Protein AF-A0A5B8VU60-F1 (afdb_monomer)

Radius of gyration: 23.54 Å; Cα contacts (8 Å, |Δi|>4): 147; chains: 1; bounding box: 50×28×61 Å

Nearest PDB structures (foldseek):
  7q9y-assembly1_A  TM=4.288E-01  e=5.094E+00  Clostridium perfringens CPE
  5ec5-assembly1_C  TM=4.666E-01  e=3.570E+00  Eisenia fetida
  8rj8-assembly1_E  TM=2.817E-01  e=7.711E+00  Bacillus cereus

Foldseek 3Di:
DWDFDDDPCVVVDPDTDTDCFFDKDKDKDKDKDKDWPADAPDPPGDTDIDIDIDMDMAMFTQQGPPRDQDDPVLRHGHGHHRPDPDD

InterPro domains:
  IPR036942 TonB-dependent receptor-like, beta-barrel domain superfamily [G3DSA:2.40.170.20] (5-86)

Solvent-accessible surface area (backbone atoms only — not comparable to full-atom values): 5460 Å² total; per-residue (Å²): 78,79,41,78,41,86,69,67,70,90,73,76,55,95,63,76,44,76,38,68,53,26,43,65,48,78,50,67,52,77,48,78,47,80,44,75,80,35,80,49,89,48,96,88,42,76,63,41,71,50,77,48,79,47,76,47,79,49,52,26,27,73,37,38,50,94,80,47,58,67,41,76,95,72,40,40,40,52,77,35,38,88,73,42,94,71,133

Sequence (87 aa):
MILPQNLPITTGYSSQFFANVGKTENKGIEFGLTSINFKPVSRSTFGWTTNLSVSLNRNKITALSSGVTEDIGSNRFVGYPINSLYN

Secondary structure (DSSP, 8-state):
--EEEPPPGGGS--S-EEE--EEEEEEEEEEEEEEEEE--SSTTS--EEEEEEEEEEEEEEEEEGGG-SEEGGGTEETTS-TT-S--

Organism: NCBI:txid496057

Mean predicted aligned error: 12.5 Å

Structure (mmCIF, N/CA/C/O backbone):
data_AF-A0A5B8VU60-F1
#
_entry.id   AF-A0A5B8VU60-F1
#
loop_
_atom_site.group_PDB
_atom_site.id
_atom_site.type_symbol
_atom_site.label_atom_id
_atom_site.label_alt_id
_atom_site.label_comp_id
_atom_site.label_asym_id
_atom_site.label_entity_id
_atom_site.label_seq_id
_atom_site.pdbx_PDB_ins_code
_atom_site.Cartn_x
_atom_site.Cartn_y
_atom_site.Cartn_z
_atom_site.occupancy
_a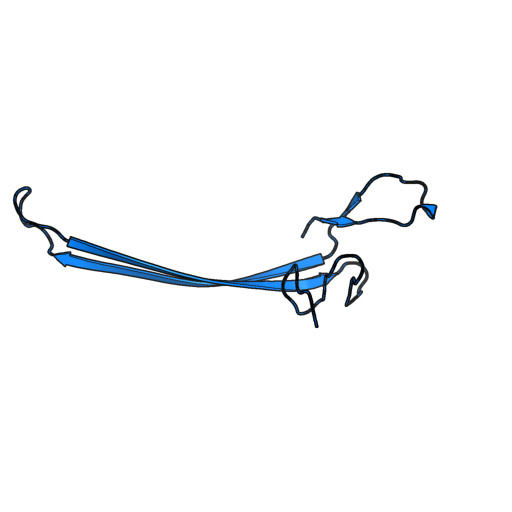tom_site.B_iso_or_equiv
_atom_site.auth_seq_id
_atom_site.auth_comp_id
_atom_site.auth_asym_id
_atom_site.auth_atom_id
_atom_site.pdbx_PDB_model_num
ATOM 1 N N . MET A 1 1 ? -4.727 6.061 17.267 1.00 51.47 1 MET A N 1
ATOM 2 C CA . MET A 1 1 ? -5.483 6.914 16.332 1.00 51.47 1 MET A CA 1
ATOM 3 C C . MET A 1 1 ? -6.115 8.029 17.144 1.00 51.47 1 MET A C 1
ATOM 5 O O . MET A 1 1 ? -6.725 7.718 18.160 1.00 51.47 1 MET A O 1
ATOM 9 N N . ILE A 1 2 ? -5.939 9.287 16.732 1.00 51.34 2 ILE A N 1
ATOM 10 C CA . ILE A 1 2 ? -6.549 10.460 17.379 1.00 51.34 2 ILE A CA 1
ATOM 11 C C . ILE A 1 2 ? -7.788 10.835 16.572 1.00 51.34 2 ILE A C 1
ATOM 13 O O . ILE A 1 2 ? -7.688 11.010 15.359 1.00 5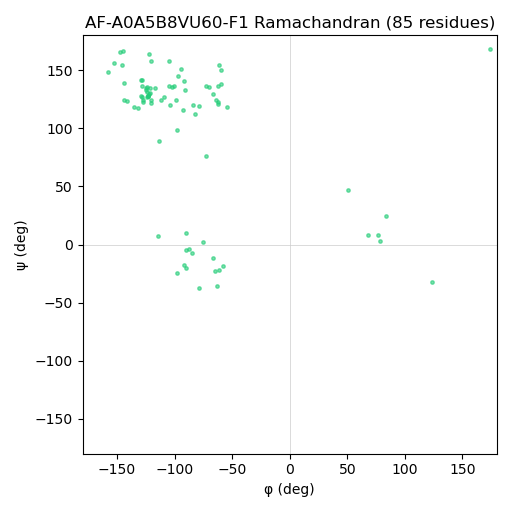1.34 2 ILE A O 1
ATOM 17 N N . LEU A 1 3 ? -8.949 10.904 17.212 1.00 58.31 3 LEU A N 1
ATOM 18 C CA . LEU A 1 3 ? -10.226 11.150 16.542 1.00 58.31 3 LEU A CA 1
ATOM 19 C C . LEU A 1 3 ? -11.154 11.969 17.443 1.00 58.31 3 LEU A C 1
ATOM 21 O O . LEU A 1 3 ? -11.038 11.881 18.669 1.00 58.31 3 LEU A O 1
ATOM 25 N N . PRO A 1 4 ? -12.101 12.715 16.849 1.00 50.72 4 PRO A N 1
ATOM 26 C CA . PRO A 1 4 ? -13.148 13.381 17.605 1.00 50.72 4 PRO A CA 1
ATOM 27 C C . PRO A 1 4 ? -14.080 12.338 18.242 1.00 50.72 4 PRO A C 1
ATOM 29 O O . PRO A 1 4 ? -14.557 11.417 17.570 1.00 50.72 4 PRO A O 1
ATOM 32 N N . GLN A 1 5 ? -14.316 12.486 19.544 1.00 49.28 5 GLN A N 1
ATOM 33 C CA . GLN A 1 5 ? -15.287 11.737 20.335 1.00 49.28 5 GLN A CA 1
ATOM 34 C C . GLN A 1 5 ? -16.439 12.678 20.704 1.00 49.28 5 GLN A C 1
ATOM 36 O O . GLN A 1 5 ? -16.213 13.759 21.251 1.00 49.28 5 GLN A O 1
ATOM 41 N N . ASN A 1 6 ? -17.675 12.270 20.412 1.00 48.12 6 ASN A N 1
ATOM 42 C CA . ASN A 1 6 ? -18.864 12.971 20.890 1.00 48.12 6 ASN A CA 1
ATOM 43 C C . ASN A 1 6 ? -19.177 12.468 22.308 1.00 48.12 6 ASN A C 1
ATOM 45 O O . ASN A 1 6 ? -19.383 11.270 22.503 1.00 48.12 6 ASN A O 1
ATOM 49 N N . LEU A 1 7 ? -19.179 13.364 23.297 1.00 52.28 7 LEU A N 1
ATOM 50 C CA . LEU A 1 7 ? -19.591 13.053 24.668 1.00 52.28 7 LEU A CA 1
ATOM 51 C C . LEU A 1 7 ? -21.074 13.399 24.878 1.00 52.28 7 LEU A C 1
ATOM 53 O O . LEU A 1 7 ? -21.580 14.327 24.242 1.00 52.28 7 LEU A O 1
ATOM 57 N N . PRO A 1 8 ? -21.782 12.694 25.779 1.00 45.75 8 PRO A N 1
ATOM 58 C CA . PRO A 1 8 ? -23.131 13.069 26.180 1.00 45.75 8 PRO A CA 1
ATOM 59 C C . PRO A 1 8 ? -23.165 14.478 26.791 1.00 45.75 8 PRO A C 1
ATOM 61 O O . PRO A 1 8 ? -22.330 14.833 27.629 1.00 45.75 8 PRO A O 1
ATOM 64 N N . ILE A 1 9 ? -24.188 15.250 26.419 1.00 53.72 9 ILE A N 1
ATOM 65 C CA . ILE A 1 9 ? -24.416 16.654 26.818 1.00 53.72 9 ILE A CA 1
ATOM 66 C C . ILE A 1 9 ? -24.515 16.825 28.353 1.00 53.72 9 ILE A C 1
ATOM 68 O O . ILE A 1 9 ? -24.311 17.913 28.883 1.00 53.72 9 ILE A O 1
ATOM 72 N N . THR A 1 10 ? -24.766 15.739 29.094 1.00 56.75 10 THR A N 1
ATOM 73 C CA . THR A 1 10 ? -24.834 15.705 30.567 1.00 56.75 10 THR A CA 1
ATOM 74 C C . THR A 1 10 ? -23.500 15.985 31.265 1.00 56.75 10 THR A C 1
ATOM 76 O O . THR A 1 10 ? -23.483 16.213 32.470 1.00 56.75 10 THR A O 1
ATOM 79 N N . THR A 1 11 ? -22.385 15.987 30.530 1.00 57.25 11 THR A N 1
ATOM 80 C CA . THR A 1 11 ? -21.043 16.280 31.063 1.00 57.25 11 THR A CA 1
ATOM 81 C C . THR A 1 11 ? -20.688 17.772 31.061 1.00 57.25 11 THR A C 1
ATOM 83 O O . THR A 1 11 ? -19.630 18.143 31.561 1.00 57.25 11 THR A O 1
ATOM 86 N N . GLY A 1 12 ? -21.558 18.642 30.529 1.00 49.53 12 GLY A N 1
ATOM 87 C CA . GLY A 1 12 ? -21.370 20.100 30.549 1.00 49.53 12 GLY A CA 1
ATOM 88 C C . GLY A 1 12 ? -20.384 20.652 29.511 1.00 49.53 12 GLY A C 1
ATOM 89 O O . GLY A 1 12 ? -20.159 21.859 29.477 1.00 49.53 12 GLY A O 1
ATOM 90 N N . TYR A 1 13 ? -19.824 19.803 28.643 1.00 45.72 13 TYR A N 1
ATOM 91 C CA . TYR A 1 13 ? -18.939 20.205 27.549 1.00 45.72 13 TYR A CA 1
ATOM 92 C C . TYR A 1 13 ? -19.674 20.152 26.203 1.00 45.72 13 TYR A C 1
ATOM 94 O O . TYR A 1 13 ? -20.135 19.100 25.770 1.00 45.72 13 TYR A O 1
ATOM 102 N N . SER A 1 14 ? -19.766 21.297 25.523 1.00 48.78 14 SER A N 1
ATOM 103 C CA . SER A 1 14 ? -20.384 21.463 24.197 1.00 48.78 14 SER A CA 1
ATOM 104 C C . SER A 1 14 ? -19.402 21.279 23.030 1.00 48.78 14 SER A C 1
ATOM 106 O O . SER A 1 14 ? -19.732 21.599 21.889 1.00 48.78 14 SER A O 1
ATOM 108 N N . SER A 1 15 ? -18.182 20.807 23.296 1.00 48.00 15 SER A N 1
ATOM 109 C CA . SER A 1 15 ? -17.109 20.694 22.308 1.00 48.00 15 SER A CA 1
ATOM 110 C C . SER A 1 15 ? -16.685 19.242 22.088 1.00 48.00 15 SER A C 1
ATOM 112 O O . SER A 1 15 ? -16.476 18.478 23.028 1.00 48.00 15 SER A O 1
ATOM 114 N N . GLN A 1 16 ? -16.535 18.869 20.814 1.00 49.59 16 GLN A N 1
ATOM 115 C CA . GLN A 1 16 ? -15.893 17.624 20.396 1.00 49.59 16 GLN A CA 1
ATOM 116 C C . GLN A 1 16 ? -14.493 17.544 21.013 1.00 49.59 16 GLN A C 1
ATOM 118 O O . GLN A 1 16 ? -13.641 18.389 20.736 1.00 49.59 16 GLN A O 1
ATOM 123 N N . PHE A 1 17 ? -14.246 16.531 21.842 1.00 47.50 17 PHE A N 1
ATOM 124 C CA . PHE A 1 17 ? -12.917 16.273 22.387 1.00 47.50 17 PHE A CA 1
ATOM 125 C C . PHE A 1 17 ? -12.167 15.306 21.471 1.00 47.50 17 PHE A C 1
ATOM 127 O O . PHE A 1 17 ? -12.700 14.275 21.061 1.00 47.50 17 PHE A O 1
ATOM 134 N N . PHE A 1 1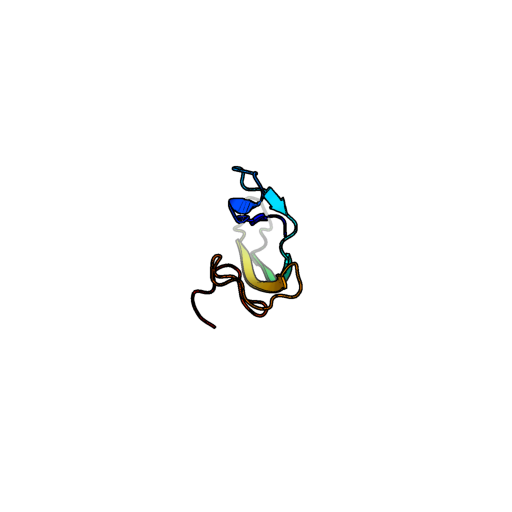8 ? -10.913 15.625 21.153 1.00 48.00 18 PHE A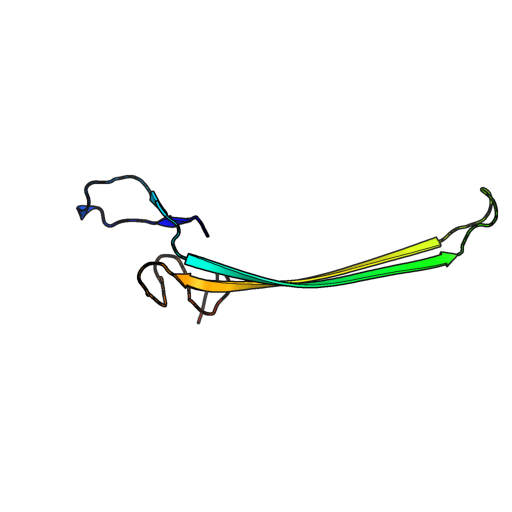 N 1
ATOM 135 C CA . PHE A 1 18 ? -10.017 14.695 20.472 1.00 48.00 18 PHE A CA 1
ATOM 136 C C . PHE A 1 18 ? -9.405 13.762 21.511 1.00 48.00 18 PHE A C 1
ATOM 138 O O . PHE A 1 18 ? -8.613 14.188 22.349 1.00 48.00 18 PHE A O 1
ATOM 145 N N . ALA A 1 19 ? -9.766 12.486 21.454 1.00 53.31 19 ALA A N 1
ATOM 146 C CA . ALA A 1 19 ? -9.199 11.460 22.316 1.00 53.31 19 ALA A CA 1
ATOM 147 C C . ALA A 1 19 ? -8.524 10.374 21.471 1.00 53.31 19 ALA A C 1
ATOM 149 O O . ALA A 1 19 ? -8.831 10.180 20.289 1.00 53.31 19 ALA A O 1
ATOM 150 N N . ASN A 1 20 ? -7.593 9.634 22.080 1.00 57.72 20 ASN A N 1
ATOM 151 C CA . ASN A 1 20 ? -7.089 8.390 21.502 1.00 57.72 20 ASN A CA 1
ATOM 152 C C . ASN A 1 20 ? -8.177 7.311 21.629 1.00 57.72 20 ASN A C 1
ATOM 154 O O . ASN A 1 20 ? -8.112 6.440 22.492 1.00 57.72 20 ASN A O 1
ATOM 158 N N . VAL A 1 21 ? -9.198 7.391 20.775 1.00 63.12 21 VAL A N 1
ATOM 159 C CA . VAL A 1 21 ? -10.387 6.517 20.800 1.00 63.12 21 VAL A CA 1
ATOM 160 C C . VAL A 1 21 ? -10.127 5.107 20.267 1.00 63.12 21 VAL A C 1
ATOM 162 O O . VAL A 1 21 ? -11.047 4.302 20.178 1.00 63.12 21 VAL A O 1
ATOM 165 N N . GLY A 1 22 ? -8.889 4.787 19.887 1.00 69.94 22 GLY A N 1
ATOM 166 C CA . GLY A 1 22 ? -8.554 3.444 19.443 1.00 69.94 22 GLY A CA 1
ATOM 167 C C . GLY A 1 22 ? -7.142 3.263 18.903 1.00 69.94 22 GLY A C 1
ATOM 168 O O . GLY A 1 22 ? -6.400 4.215 18.620 1.00 69.94 22 GLY A O 1
ATOM 169 N N . LYS A 1 23 ? -6.783 1.992 18.742 1.00 70.56 23 LYS A N 1
ATOM 170 C CA . LYS A 1 23 ? -5.600 1.528 18.024 1.00 70.56 23 LYS A CA 1
ATOM 171 C C . LYS A 1 23 ? -6.024 1.061 16.639 1.00 70.56 23 LYS A C 1
ATOM 173 O O . LYS A 1 23 ? -7.027 0.373 16.470 1.00 70.56 23 LYS A O 1
ATOM 178 N N . THR A 1 24 ? -5.237 1.450 15.652 1.00 76.25 24 THR A N 1
ATOM 179 C CA . THR A 1 24 ? -5.414 1.057 14.260 1.00 76.25 24 THR A CA 1
ATOM 180 C C . THR A 1 24 ? -4.123 0.435 13.790 1.00 76.25 24 THR A C 1
ATOM 182 O O . THR A 1 24 ? -3.048 0.972 14.051 1.00 76.25 24 TH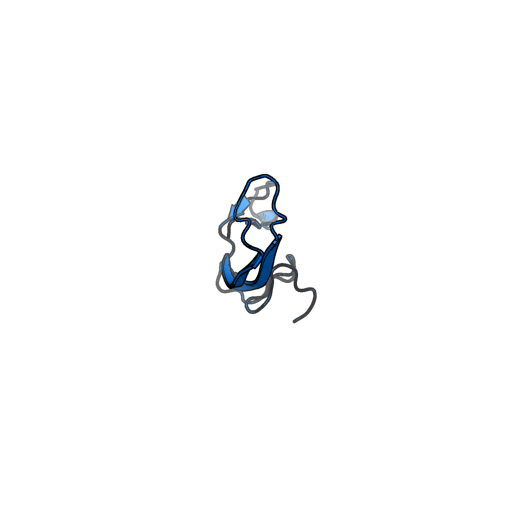R A O 1
ATOM 185 N N . GLU A 1 25 ? -4.231 -0.685 13.104 1.00 77.25 25 GLU A N 1
ATOM 186 C CA . GLU A 1 25 ? -3.129 -1.322 12.412 1.00 77.25 25 GLU A CA 1
ATOM 187 C C . GLU A 1 25 ? -3.295 -1.073 10.917 1.00 77.25 25 GLU A C 1
ATOM 189 O O . GLU A 1 25 ? -4.398 -1.178 10.379 1.00 77.25 25 GLU A O 1
ATOM 194 N N . ASN A 1 26 ? -2.199 -0.732 10.250 1.00 80.19 26 ASN A N 1
ATOM 195 C CA . ASN A 1 26 ? -2.150 -0.681 8.803 1.00 80.19 26 ASN A CA 1
ATOM 196 C C . ASN A 1 26 ? -1.068 -1.651 8.322 1.00 80.19 26 ASN A C 1
ATOM 198 O O . ASN A 1 26 ? 0.085 -1.540 8.735 1.00 80.19 26 ASN A O 1
ATOM 202 N N . LYS A 1 27 ? -1.451 -2.619 7.490 1.00 84.69 27 LYS A N 1
ATOM 203 C CA . LYS A 1 27 ? -0.554 -3.607 6.890 1.00 84.69 27 LYS A CA 1
ATOM 204 C C . LYS A 1 27 ? -0.695 -3.554 5.383 1.00 84.69 27 LYS A C 1
ATOM 206 O O . LYS A 1 27 ? -1.803 -3.531 4.855 1.00 84.69 27 LYS A O 1
ATOM 211 N N . GLY A 1 28 ? 0.428 -3.583 4.686 1.00 87.19 28 GLY A N 1
ATOM 212 C CA . GLY A 1 28 ? 0.445 -3.590 3.234 1.00 87.19 28 GLY A CA 1
ATOM 213 C C . GLY A 1 28 ? 1.617 -4.373 2.675 1.00 87.19 28 GLY A C 1
ATOM 214 O O . GLY A 1 28 ? 2.548 -4.717 3.400 1.00 87.19 28 GLY A O 1
ATOM 215 N N . ILE A 1 29 ? 1.532 -4.663 1.382 1.00 86.69 29 ILE A N 1
ATOM 216 C CA . ILE A 1 29 ? 2.622 -5.216 0.585 1.00 86.69 29 ILE A CA 1
ATOM 217 C C . ILE A 1 29 ? 2.874 -4.241 -0.555 1.00 86.69 29 ILE A C 1
ATOM 219 O O . ILE A 1 29 ? 1.936 -3.773 -1.205 1.00 86.69 29 ILE A O 1
ATOM 223 N N . GLU A 1 30 ? 4.147 -3.963 -0.789 1.00 87.81 30 GLU A N 1
ATOM 224 C CA . GLU A 1 30 ? 4.612 -3.118 -1.875 1.00 87.81 30 GLU A CA 1
ATOM 225 C C . GLU A 1 30 ? 5.554 -3.933 -2.754 1.00 87.81 30 GLU A C 1
ATOM 227 O O . GLU A 1 30 ? 6.464 -4.605 -2.267 1.00 87.81 30 GLU A O 1
ATOM 232 N N . PHE A 1 31 ? 5.305 -3.896 -4.056 1.00 93.06 31 PHE A N 1
ATOM 233 C CA . PHE A 1 31 ? 6.128 -4.531 -5.067 1.00 93.06 31 PHE A CA 1
ATOM 234 C C . PHE A 1 31 ? 6.581 -3.478 -6.073 1.00 93.06 31 PHE A C 1
ATOM 236 O O . PHE A 1 31 ? 5.770 -2.742 -6.639 1.00 93.06 31 PHE A O 1
ATOM 243 N N . GLY A 1 32 ? 7.890 -3.425 -6.298 1.00 95.31 32 GLY A N 1
ATOM 244 C CA . GLY A 1 32 ? 8.513 -2.560 -7.287 1.00 95.31 32 GLY A CA 1
ATOM 245 C C . GLY A 1 32 ? 9.341 -3.388 -8.254 1.00 95.31 32 GLY A C 1
ATOM 246 O O .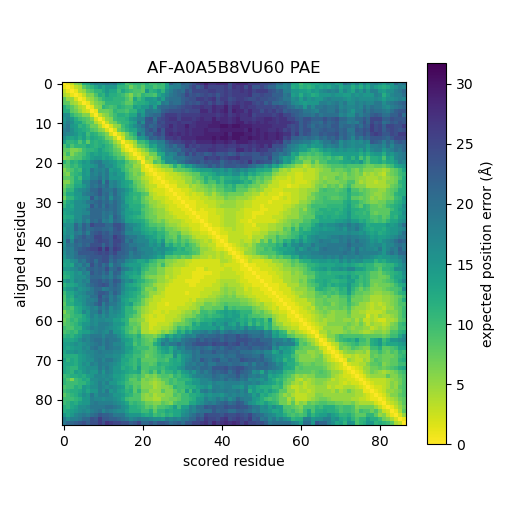 GLY A 1 32 ? 10.151 -4.212 -7.833 1.00 95.31 32 GLY A O 1
ATOM 247 N N . LEU A 1 33 ? 9.157 -3.148 -9.548 1.00 94.31 33 LEU A N 1
ATOM 248 C CA . LEU A 1 33 ? 9.975 -3.724 -10.602 1.00 94.31 33 LEU A CA 1
ATOM 249 C C . LEU A 1 33 ? 10.502 -2.613 -11.502 1.00 94.31 33 LEU A C 1
ATOM 251 O O . LEU A 1 33 ? 9.735 -1.891 -12.138 1.00 94.31 33 LEU A O 1
ATOM 255 N N . THR A 1 34 ? 11.822 -2.543 -11.608 1.00 96.00 34 THR A N 1
ATOM 256 C CA . THR A 1 34 ? 12.512 -1.738 -12.613 1.00 96.00 34 THR A CA 1
ATOM 257 C C . THR A 1 34 ? 13.205 -2.675 -13.587 1.00 96.00 34 THR A C 1
ATOM 259 O O . THR A 1 34 ? 14.005 -3.516 -13.183 1.00 96.00 34 THR A O 1
ATOM 262 N N . SER A 1 35 ? 12.906 -2.523 -14.874 1.00 94.44 35 SER A N 1
ATOM 263 C CA . SER A 1 35 ? 13.547 -3.264 -15.960 1.00 94.44 35 SER A CA 1
ATOM 264 C C . SER A 1 35 ? 14.175 -2.292 -16.946 1.00 94.44 35 SER A C 1
ATOM 266 O O . SER A 1 35 ? 13.512 -1.370 -17.418 1.00 94.44 35 SER A O 1
ATOM 268 N N . ILE A 1 36 ? 15.445 -2.504 -17.287 1.00 94.12 36 ILE A N 1
ATOM 269 C CA . ILE A 1 36 ? 16.120 -1.771 -18.361 1.00 94.12 36 ILE A CA 1
ATOM 270 C C . ILE A 1 36 ? 16.062 -2.655 -19.603 1.00 94.12 36 ILE A C 1
ATOM 272 O O . ILE A 1 36 ? 16.857 -3.579 -19.748 1.00 94.12 36 ILE A O 1
ATOM 276 N N . ASN A 1 37 ? 15.108 -2.380 -20.487 1.00 92.12 37 ASN A N 1
ATOM 277 C CA . ASN A 1 37 ? 14.901 -3.178 -21.694 1.00 92.12 37 ASN A CA 1
ATOM 278 C C . ASN A 1 37 ? 15.925 -2.824 -22.784 1.00 92.12 37 ASN A C 1
ATOM 280 O O . ASN A 1 37 ? 16.419 -3.711 -23.471 1.00 92.12 37 ASN A O 1
ATOM 284 N N . PHE A 1 38 ? 16.284 -1.540 -22.916 1.00 93.50 38 PHE A N 1
ATOM 285 C CA . PHE A 1 38 ? 17.355 -1.088 -23.809 1.00 93.50 38 PHE A CA 1
ATOM 286 C C . PHE A 1 38 ? 18.247 -0.071 -23.107 1.00 93.50 38 PHE A C 1
ATOM 288 O O . PHE A 1 38 ? 17.799 1.014 -22.730 1.00 93.50 38 PHE A O 1
ATOM 295 N N . LYS A 1 39 ? 19.530 -0.417 -22.957 1.00 89.69 39 LYS A N 1
ATOM 296 C CA . LYS A 1 39 ? 20.546 0.484 -22.414 1.00 89.69 39 LYS A CA 1
ATOM 297 C C . LYS A 1 39 ? 21.234 1.226 -23.568 1.00 89.69 39 LYS A C 1
ATOM 299 O O . LYS A 1 39 ? 21.907 0.578 -24.368 1.00 89.69 39 LYS A O 1
ATOM 304 N N . PRO A 1 40 ? 21.099 2.558 -23.665 1.00 90.31 40 PRO A N 1
ATOM 305 C CA . PRO A 1 40 ? 21.729 3.314 -24.737 1.00 90.31 40 PRO A CA 1
ATOM 306 C C . PRO A 1 40 ? 23.252 3.340 -24.547 1.00 90.31 40 PRO A C 1
ATOM 308 O O . PRO A 1 40 ? 23.746 3.559 -23.440 1.00 90.31 40 PRO A O 1
ATOM 311 N N . VAL A 1 41 ? 23.997 3.122 -25.632 1.00 89.25 41 VAL A N 1
ATOM 312 C CA . VAL A 1 41 ? 25.474 3.166 -25.656 1.00 89.25 41 VAL A CA 1
ATOM 313 C C . VAL A 1 41 ? 26.025 4.551 -26.009 1.00 89.25 41 VAL A C 1
ATOM 315 O O . VAL A 1 41 ? 27.175 4.859 -25.709 1.00 89.25 41 VAL A O 1
ATOM 318 N N . SER A 1 42 ? 25.200 5.421 -26.592 1.00 90.38 42 SER A N 1
ATOM 319 C CA . SER A 1 42 ? 25.506 6.830 -26.847 1.00 90.38 42 SER A CA 1
ATOM 320 C C . SER A 1 42 ? 24.244 7.685 -26.690 1.00 90.38 42 SER A C 1
ATOM 322 O O . SER A 1 42 ? 23.130 7.162 -26.688 1.00 90.38 42 SER A O 1
ATOM 324 N N . ARG A 1 43 ? 24.399 9.015 -26.621 1.00 81.06 43 ARG A N 1
ATOM 325 C CA . ARG A 1 43 ? 23.264 9.958 -26.543 1.00 81.06 43 ARG A CA 1
ATOM 326 C C . ARG A 1 43 ? 22.320 9.909 -27.750 1.00 81.06 43 ARG A C 1
ATOM 328 O O . ARG A 1 43 ? 21.182 10.338 -27.625 1.00 81.06 43 ARG A O 1
ATOM 335 N N . SER A 1 44 ? 22.781 9.415 -28.897 1.00 89.06 44 SER A N 1
ATOM 336 C CA . SER A 1 44 ? 21.963 9.243 -30.103 1.00 89.06 44 SER A CA 1
ATOM 337 C C . SER A 1 44 ? 21.288 7.870 -30.184 1.00 89.06 44 SER A C 1
ATOM 339 O O . SER A 1 44 ? 20.516 7.630 -31.108 1.00 89.06 44 SER A O 1
ATOM 341 N N . THR A 1 45 ? 21.566 6.962 -29.241 1.00 89.12 45 THR A N 1
ATOM 342 C CA . THR A 1 45 ? 20.994 5.611 -29.234 1.00 89.12 45 THR A CA 1
ATOM 343 C C . THR A 1 45 ? 19.712 5.581 -28.407 1.00 89.12 45 THR A C 1
ATOM 345 O 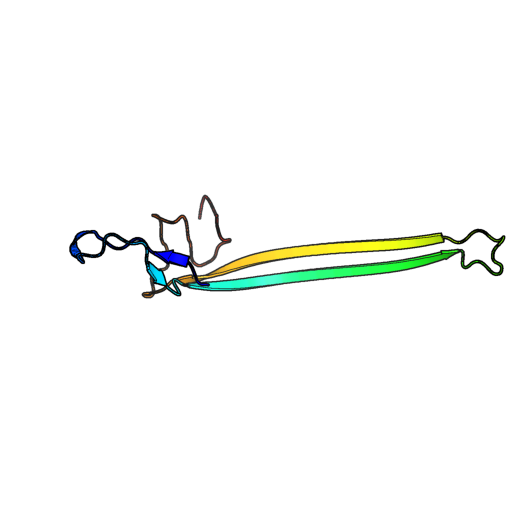O . THR A 1 45 ? 19.641 6.185 -27.338 1.00 89.12 45 THR A O 1
ATOM 348 N N . PHE A 1 46 ? 18.705 4.846 -28.878 1.00 92.69 46 PHE A N 1
ATOM 349 C CA . PHE A 1 46 ? 17.455 4.650 -28.148 1.00 92.69 46 PHE A CA 1
ATOM 350 C C . PHE A 1 46 ? 17.686 3.922 -26.814 1.00 92.69 46 PHE A C 1
ATOM 352 O O . PHE A 1 46 ? 18.431 2.943 -26.744 1.00 92.69 46 PHE A O 1
ATOM 359 N N . GLY A 1 47 ? 17.026 4.401 -25.760 1.00 94.19 47 GLY A N 1
ATOM 360 C CA . GLY A 1 47 ? 17.025 3.789 -24.437 1.00 94.19 47 GLY A CA 1
ATOM 361 C C . GLY A 1 47 ? 15.600 3.596 -23.932 1.00 94.19 47 GLY A C 1
ATOM 362 O O . GLY A 1 47 ? 14.750 4.461 -24.131 1.00 94.19 47 GLY A O 1
ATOM 363 N N . TRP A 1 48 ? 15.347 2.473 -23.262 1.00 94.12 48 TRP A N 1
ATOM 364 C CA . TRP A 1 48 ? 14.036 2.143 -22.711 1.00 94.12 48 TRP A CA 1
ATOM 365 C C . TRP A 1 48 ? 14.162 1.462 -21.352 1.00 94.12 48 TRP A C 1
ATOM 367 O O . TRP A 1 48 ? 14.768 0.397 -21.225 1.00 94.12 48 TRP A O 1
ATOM 377 N N . THR A 1 49 ? 13.505 2.054 -20.360 1.00 95.94 49 THR A N 1
ATOM 378 C CA . THR A 1 49 ? 13.353 1.508 -19.013 1.00 95.94 49 THR A CA 1
ATOM 379 C C . THR A 1 49 ? 11.868 1.436 -18.681 1.00 95.94 49 THR A C 1
ATOM 381 O O . THR A 1 49 ? 11.139 2.407 -18.881 1.00 95.94 49 THR A O 1
ATOM 384 N N . THR A 1 50 ? 11.425 0.299 -18.158 1.00 94.25 50 THR A N 1
ATOM 385 C CA . THR A 1 50 ? 10.081 0.100 -17.612 1.00 94.25 50 THR A CA 1
ATOM 386 C C . THR A 1 50 ? 10.144 0.150 -16.093 1.00 94.25 50 THR A C 1
ATOM 388 O O . THR A 1 50 ? 11.003 -0.490 -15.488 1.00 94.25 50 THR A O 1
ATOM 391 N N . ASN A 1 51 ? 9.203 0.863 -15.478 1.00 95.88 51 ASN A N 1
ATOM 392 C CA . ASN A 1 51 ? 9.004 0.879 -14.034 1.00 95.88 51 ASN A CA 1
ATOM 393 C C . ASN A 1 51 ? 7.560 0.481 -13.725 1.00 95.88 51 ASN A C 1
ATOM 395 O O . ASN A 1 51 ? 6.631 1.073 -14.270 1.00 95.88 51 ASN A O 1
ATOM 399 N N . LEU A 1 52 ? 7.387 -0.510 -12.857 1.00 94.62 52 LEU A N 1
ATOM 400 C CA . LEU A 1 52 ? 6.100 -0.972 -12.355 1.00 94.62 52 LEU A C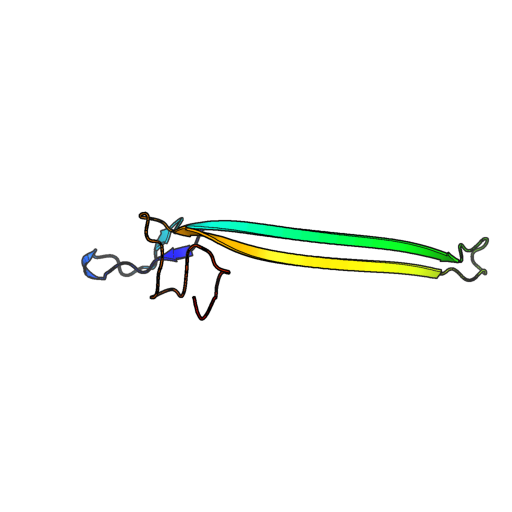A 1
ATOM 401 C C . LEU A 1 52 ? 6.108 -0.874 -10.830 1.00 94.62 52 LEU A C 1
ATOM 403 O O . LEU A 1 52 ? 6.997 -1.418 -10.177 1.00 94.62 52 LEU A O 1
ATOM 407 N N . SER A 1 53 ? 5.099 -0.216 -10.271 1.00 93.56 53 SER A N 1
ATOM 408 C CA . SER A 1 53 ? 4.844 -0.165 -8.834 1.00 93.56 53 SER A CA 1
ATOM 409 C C . SER A 1 53 ? 3.435 -0.676 -8.549 1.00 93.56 53 SER A C 1
ATOM 411 O O . SER A 1 53 ? 2.459 -0.234 -9.152 1.00 93.56 53 SER A O 1
ATOM 413 N N . VAL A 1 54 ? 3.332 -1.636 -7.636 1.00 91.12 54 VAL A N 1
ATOM 414 C CA . VAL A 1 54 ? 2.066 -2.210 -7.180 1.00 91.12 54 VAL A CA 1
ATOM 415 C C . VAL A 1 54 ? 2.054 -2.154 -5.664 1.00 91.12 54 VAL A C 1
ATOM 417 O O . VAL A 1 54 ? 2.981 -2.634 -5.015 1.00 91.12 54 VAL A O 1
ATOM 420 N N . SER A 1 55 ? 1.001 -1.583 -5.090 1.00 88.25 55 SER A N 1
ATOM 421 C CA . SER A 1 55 ? 0.813 -1.538 -3.644 1.00 88.25 55 SER A CA 1
ATOM 422 C C . SER A 1 55 ? -0.571 -2.041 -3.263 1.00 88.25 55 SER A C 1
ATOM 424 O O . SER A 1 55 ? -1.569 -1.80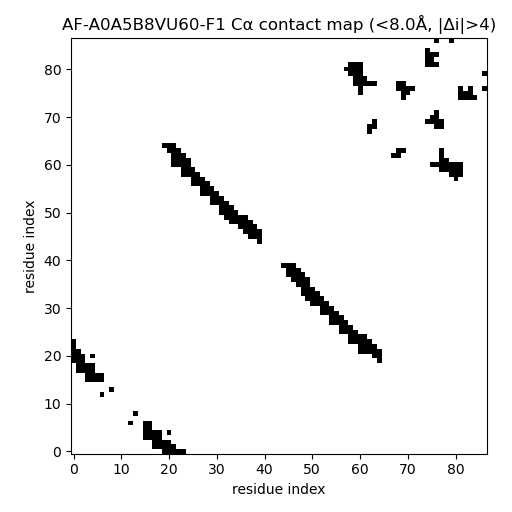8 -3.945 1.00 88.25 55 SER A O 1
ATOM 426 N N . LEU A 1 56 ? -0.618 -2.770 -2.153 1.00 88.75 56 LEU A N 1
ATOM 427 C CA . LEU A 1 56 ? -1.841 -3.250 -1.530 1.00 88.75 56 LEU A CA 1
ATOM 428 C C . LEU A 1 56 ? -1.789 -2.867 -0.063 1.00 88.75 56 LEU A C 1
ATOM 430 O O . LEU A 1 56 ? -0.825 -3.184 0.628 1.00 88.75 56 LEU A O 1
ATOM 434 N N . ASN A 1 57 ? -2.833 -2.205 0.419 1.00 85.94 57 ASN A N 1
ATOM 435 C CA . ASN A 1 57 ? -2.910 -1.711 1.783 1.00 85.94 57 ASN A CA 1
ATOM 436 C C . ASN A 1 57 ? -4.216 -2.167 2.438 1.00 85.94 57 ASN A C 1
ATOM 438 O O . ASN A 1 57 ? -5.277 -2.130 1.816 1.00 85.94 57 ASN A O 1
ATOM 442 N N . ARG A 1 58 ? -4.134 -2.625 3.687 1.00 81.94 58 ARG A N 1
ATOM 443 C CA . ARG A 1 58 ? -5.269 -3.033 4.512 1.00 81.94 58 ARG A CA 1
ATOM 444 C C . ARG A 1 58 ? -5.142 -2.389 5.884 1.00 81.94 58 ARG A C 1
ATOM 446 O O . ARG A 1 58 ? -4.222 -2.683 6.647 1.00 81.94 58 ARG A O 1
ATOM 453 N N . ASN A 1 59 ? -6.115 -1.556 6.216 1.00 82.06 59 ASN A N 1
ATOM 454 C CA . ASN A 1 59 ? -6.272 -0.958 7.531 1.00 82.06 59 ASN A CA 1
ATOM 455 C C . ASN A 1 59 ? -7.281 -1.749 8.374 1.00 82.06 59 ASN A C 1
ATOM 457 O O . ASN A 1 59 ? -8.278 -2.258 7.865 1.00 82.06 59 ASN A O 1
ATOM 461 N N . LYS A 1 60 ? -7.038 -1.820 9.682 1.00 80.56 60 LYS A N 1
ATOM 462 C CA . LYS A 1 60 ? -7.916 -2.470 10.654 1.00 80.56 60 LYS A CA 1
ATOM 463 C C . LYS A 1 60 ? -7.926 -1.709 11.973 1.00 80.56 60 LYS A C 1
ATOM 465 O O . LYS A 1 60 ? -6.878 -1.301 12.468 1.00 80.56 60 LYS A O 1
ATOM 470 N N . ILE A 1 61 ? -9.097 -1.568 12.583 1.00 79.25 61 ILE A N 1
ATOM 471 C CA . ILE A 1 61 ? -9.219 -1.132 13.977 1.00 79.25 61 ILE A CA 1
ATOM 472 C C . ILE A 1 61 ? -8.913 -2.337 14.877 1.00 79.25 61 ILE A C 1
ATOM 474 O O . ILE A 1 61 ? -9.581 -3.368 14.792 1.00 79.25 61 ILE A O 1
ATOM 478 N N . THR A 1 62 ? -7.875 -2.237 15.709 1.00 75.06 62 THR A N 1
ATOM 479 C CA . THR A 1 62 ? -7.422 -3.325 16.597 1.00 75.06 62 THR A CA 1
ATOM 480 C C . THR A 1 62 ? -7.946 -3.194 18.019 1.00 75.06 62 THR A C 1
ATOM 482 O O . THR A 1 62 ? -8.059 -4.198 18.712 1.00 75.06 62 THR A O 1
ATOM 485 N N . ALA A 1 63 ? -8.285 -1.982 18.451 1.00 69.38 63 ALA A N 1
ATOM 486 C CA . ALA A 1 63 ? -8.960 -1.735 19.719 1.00 69.38 63 ALA A CA 1
ATOM 487 C C . ALA A 1 63 ? -9.668 -0.381 19.671 1.00 69.38 63 ALA A C 1
ATOM 489 O O . ALA A 1 63 ? -9.152 0.549 19.048 1.00 69.38 63 ALA A O 1
ATOM 490 N N . LEU A 1 64 ? -10.789 -0.247 20.374 1.00 71.44 64 LEU A N 1
ATOM 491 C CA . LEU A 1 64 ? -11.393 1.046 20.694 1.00 71.44 64 LEU A CA 1
ATOM 492 C C . LEU A 1 64 ? -11.134 1.382 22.170 1.00 71.44 64 LEU A C 1
ATOM 494 O O . LEU A 1 64 ? -10.811 0.504 22.978 1.00 71.44 64 LEU A O 1
ATOM 498 N N . SER A 1 65 ? -11.207 2.665 22.526 1.00 66.25 65 SER A N 1
ATOM 499 C CA . SER A 1 65 ? -11.111 3.088 23.926 1.00 66.25 65 SER A CA 1
ATOM 500 C C . SER A 1 65 ? -12.260 2.480 24.740 1.00 66.25 65 SER A C 1
ATOM 502 O O . SER A 1 65 ? -13.304 2.135 24.195 1.00 66.25 65 SER A O 1
ATOM 504 N N . SER A 1 66 ? -12.068 2.318 26.053 1.00 64.56 66 SER A N 1
ATOM 505 C CA . SER A 1 66 ? -13.040 1.733 27.002 1.00 64.56 66 SER A CA 1
ATOM 506 C C . SER A 1 66 ? -13.361 0.232 26.865 1.00 64.56 66 SER A C 1
ATOM 508 O O . SER A 1 66 ? -14.224 -0.262 27.581 1.00 64.56 66 SER A O 1
ATOM 510 N N . GLY A 1 67 ? -12.644 -0.523 26.019 1.00 62.28 67 GLY A N 1
ATOM 511 C CA . GLY A 1 67 ? -12.849 -1.977 25.877 1.00 62.28 67 GLY A CA 1
ATOM 512 C C . GLY A 1 67 ? -14.090 -2.358 25.062 1.00 62.28 67 GLY A C 1
ATOM 513 O O . GLY A 1 67 ? -14.439 -3.531 24.976 1.00 62.28 67 GLY A O 1
ATOM 514 N N . VAL A 1 68 ? -14.737 -1.368 24.449 1.00 65.56 68 VAL A N 1
ATOM 515 C CA . VAL A 1 68 ? -15.884 -1.541 23.561 1.00 65.56 68 VAL A CA 1
ATOM 516 C C . VAL A 1 68 ? -15.413 -2.141 22.233 1.00 65.56 68 VAL A C 1
ATOM 518 O O . VAL A 1 68 ? -14.388 -1.742 21.683 1.00 65.56 68 VAL A O 1
ATOM 521 N N . THR A 1 69 ? -16.144 -3.124 21.715 1.00 64.56 69 THR A N 1
ATOM 522 C CA . THR A 1 69 ? -15.818 -3.804 20.450 1.00 64.56 69 THR A CA 1
ATOM 523 C C . THR A 1 69 ? -16.453 -3.129 19.234 1.00 64.56 69 THR A C 1
ATOM 525 O O . THR A 1 69 ? -15.962 -3.295 18.116 1.00 64.56 69 THR A O 1
ATOM 528 N N . GLU A 1 70 ? -17.505 -2.336 19.447 1.00 67.12 70 GLU A N 1
ATOM 529 C CA . GLU A 1 70 ? -18.324 -1.729 18.396 1.00 67.12 70 GLU A CA 1
ATOM 530 C C . GLU A 1 70 ? -18.787 -0.323 18.809 1.00 67.12 70 GLU A C 1
ATOM 532 O O . GLU A 1 70 ? -19.424 -0.142 19.843 1.00 67.12 70 GLU A O 1
ATOM 537 N N . ASP A 1 71 ? -18.486 0.680 17.989 1.00 69.75 71 ASP A N 1
ATOM 538 C CA . ASP A 1 71 ? -19.037 2.031 18.095 1.00 69.75 71 ASP A CA 1
ATOM 539 C C . ASP A 1 71 ? -19.919 2.284 16.866 1.00 69.75 71 ASP A C 1
ATOM 541 O O . ASP A 1 71 ? -19.463 2.748 15.815 1.00 69.75 71 ASP A O 1
ATOM 545 N N . ILE A 1 72 ? -21.198 1.923 17.016 1.00 67.69 72 ILE A N 1
ATOM 546 C CA . ILE A 1 72 ? -22.237 2.029 15.980 1.00 67.69 72 ILE A CA 1
ATOM 547 C C . ILE A 1 72 ? -22.468 3.498 15.595 1.00 67.69 72 ILE A C 1
ATOM 549 O O . ILE A 1 72 ? -22.666 3.804 14.422 1.00 67.69 72 ILE A O 1
ATOM 553 N N . GLY A 1 73 ? -22.378 4.425 16.557 1.00 68.06 73 GLY A N 1
ATOM 554 C CA . GLY A 1 73 ? -22.565 5.861 16.315 1.00 68.06 73 GLY A CA 1
ATOM 555 C C . GLY A 1 73 ? -21.491 6.471 15.411 1.00 68.06 73 GLY A C 1
ATOM 556 O O . GLY A 1 73 ? -21.742 7.480 14.754 1.00 68.06 73 GLY A O 1
ATOM 557 N N . SER A 1 74 ? -20.319 5.835 15.340 1.00 65.69 74 SER A N 1
ATOM 558 C CA . SER A 1 74 ? -19.195 6.267 14.505 1.00 65.69 74 SER A CA 1
ATOM 559 C C . SER A 1 74 ? -18.844 5.297 13.365 1.00 65.69 74 SER A C 1
ATOM 561 O O . SER A 1 74 ? -17.821 5.517 12.713 1.00 65.69 74 SER A O 1
ATOM 563 N N . ASN A 1 75 ? -19.635 4.240 13.118 1.00 68.81 75 ASN A N 1
ATOM 564 C CA . ASN A 1 75 ? -19.343 3.156 12.157 1.00 68.81 75 ASN A CA 1
ATOM 565 C C . ASN A 1 75 ? -17.939 2.540 12.332 1.00 68.81 75 ASN A C 1
ATOM 567 O O . ASN A 1 75 ? -17.166 2.397 11.377 1.00 68.81 75 ASN A O 1
ATOM 571 N N . ARG A 1 76 ? -17.565 2.221 13.575 1.00 72.31 76 ARG A N 1
ATOM 572 C CA . ARG A 1 76 ? -16.250 1.652 13.907 1.00 72.31 76 ARG A CA 1
ATOM 573 C C . ARG A 1 76 ? -16.409 0.294 14.566 1.00 72.31 76 ARG A C 1
ATOM 575 O O . ARG A 1 76 ? -17.023 0.181 15.620 1.00 72.31 76 ARG A O 1
ATOM 582 N N . PHE A 1 77 ? -15.760 -0.710 13.990 1.00 75.75 77 PHE A N 1
ATOM 583 C CA . PHE A 1 77 ? -15.822 -2.085 14.473 1.00 75.75 77 PHE A CA 1
ATOM 584 C C . PHE A 1 77 ? -14.404 -2.624 14.662 1.00 75.75 77 PHE A C 1
ATOM 586 O O . PHE A 1 77 ? -13.585 -2.593 13.734 1.00 75.75 77 PHE A O 1
ATOM 593 N N . VAL A 1 78 ? -14.090 -3.107 15.868 1.00 74.00 78 VAL A N 1
ATOM 594 C CA . VAL A 1 78 ? -12.823 -3.801 16.133 1.00 74.00 78 VAL A CA 1
ATOM 595 C C . VAL A 1 78 ? -12.803 -5.055 15.274 1.00 74.00 78 VAL A C 1
ATOM 597 O O . VAL A 1 78 ? -13.689 -5.893 15.376 1.00 74.00 78 VAL A O 1
ATOM 600 N N . GLY A 1 79 ? -11.810 -5.192 14.400 1.00 74.75 79 GLY A N 1
ATOM 601 C CA . GLY A 1 79 ? -11.858 -6.246 13.386 1.00 74.75 79 GLY A CA 1
ATOM 602 C C . GLY A 1 79 ? -11.732 -5.742 11.960 1.00 74.75 79 GLY A C 1
ATOM 603 O O . GLY A 1 79 ? -11.121 -6.433 11.143 1.00 74.75 79 GLY A O 1
ATOM 604 N N . TYR A 1 80 ? -12.248 -4.539 11.704 1.00 76.38 80 TYR A N 1
ATOM 605 C CA . TYR A 1 80 ? -12.646 -4.087 10.374 1.00 76.38 80 TYR A CA 1
ATOM 606 C C . TYR A 1 80 ? -11.919 -2.809 9.939 1.00 76.38 80 TYR A C 1
ATOM 608 O O . TYR A 1 80 ? -11.325 -2.111 10.775 1.00 76.38 80 TYR A O 1
ATOM 616 N N . PRO A 1 81 ? -11.947 -2.487 8.631 1.00 76.12 81 PRO A N 1
ATOM 617 C CA . PRO A 1 81 ? -11.464 -1.214 8.122 1.00 76.12 81 PRO A CA 1
ATOM 618 C C . PRO A 1 81 ? -12.210 -0.027 8.731 1.00 76.12 81 PRO A C 1
ATOM 620 O O . PRO A 1 81 ? -13.396 -0.092 9.055 1.00 76.12 81 PRO A O 1
ATOM 623 N N . ILE A 1 82 ? -11.501 1.095 8.834 1.00 66.94 82 ILE A N 1
ATOM 624 C CA . ILE A 1 82 ? -12.108 2.394 9.137 1.00 66.94 82 ILE A CA 1
ATOM 625 C C . ILE A 1 82 ? -13.068 2.709 7.978 1.00 66.94 82 ILE A C 1
ATOM 627 O O . ILE A 1 82 ? -12.615 2.740 6.835 1.00 66.94 82 ILE A O 1
ATOM 631 N N . ASN A 1 83 ? -14.354 2.923 8.282 1.00 66.12 83 ASN A N 1
ATOM 632 C CA . ASN A 1 83 ? -15.484 3.094 7.348 1.00 66.12 83 ASN A CA 1
ATOM 633 C C . ASN A 1 83 ? -16.142 1.805 6.810 1.00 66.12 83 ASN A C 1
ATOM 635 O O . ASN A 1 83 ? -16.764 1.842 5.749 1.00 66.12 83 ASN A O 1
ATOM 639 N N . SER A 1 84 ? -16.046 0.671 7.514 1.00 58.81 84 SER A N 1
ATOM 640 C CA . SER A 1 84 ? -16.895 -0.489 7.187 1.00 58.81 84 SER A CA 1
ATOM 641 C C . SER A 1 84 ? -18.371 -0.146 7.423 1.00 58.81 84 SER A C 1
ATOM 643 O O . SER A 1 84 ? -18.734 0.272 8.520 1.00 58.81 84 SER A O 1
ATOM 645 N N . LEU A 1 85 ? -19.216 -0.316 6.401 1.00 58.34 85 LEU A N 1
ATOM 646 C CA . LEU A 1 85 ? -20.667 -0.078 6.483 1.00 58.34 85 LEU A CA 1
ATOM 647 C C . LEU A 1 85 ? -21.443 -1.294 7.034 1.00 58.34 85 LEU A C 1
ATOM 649 O O . LEU A 1 85 ? -22.646 -1.196 7.253 1.00 58.34 85 LEU A O 1
ATOM 653 N N . TYR A 1 86 ? -20.773 -2.434 7.231 1.00 56.00 86 TYR A N 1
ATOM 654 C CA . TYR A 1 86 ? -21.343 -3.709 7.691 1.00 56.00 86 TYR A CA 1
ATOM 655 C C . TYR A 1 86 ? -20.289 -4.558 8.437 1.00 56.00 86 TYR A C 1
ATOM 657 O O . TYR A 1 86 ? -19.083 -4.343 8.237 1.00 56.00 86 TYR A O 1
ATOM 665 N N . ASN A 1 87 ? -20.747 -5.475 9.306 1.00 51.19 87 ASN A N 1
ATOM 666 C CA . ASN A 1 87 ? -19.950 -6.465 10.052 1.00 51.19 87 ASN A CA 1
ATOM 667 C C . ASN A 1 87 ? -19.944 -7.842 9.368 1.00 51.19 87 ASN A C 1
ATOM 669 O O . ASN A 1 87 ? -20.901 -8.164 8.637 1.00 51.19 87 ASN A O 1
#

pLDDT: mean 73.16, std 16.2, range [45.72, 96.0]